Protein AF-A0A721NGC6-F1 (afdb_monomer_lite)

Secondary structure (DSSP, 8-state):
---------TTS-HHHHHHHTS-HHHHHHHHHS------HHHHHHHHHHHHHHTPPP-SS---------TTSSHHHHHHHHHHHS--EE-SS-EE-S-----

Radius of gyration: 19.78 Å; chains: 1; bounding box: 47×30×65 Å

pLDDT: mean 91.72, std 9.56, range [43.75, 98.06]

Structure (mmCIF, N/CA/C/O backbone):
data_AF-A0A721NGC6-F1
#
_entry.id   AF-A0A721NGC6-F1
#
loop_
_atom_site.group_PDB
_atom_site.id
_atom_site.type_symbol
_atom_site.label_atom_id
_atom_site.label_alt_id
_atom_site.label_comp_id
_atom_site.label_asym_id
_atom_site.label_entity_id
_atom_site.label_seq_id
_atom_site.pdbx_PDB_ins_code
_atom_site.Cartn_x
_atom_site.Cartn_y
_atom_site.Cartn_z
_atom_site.occupancy
_atom_site.B_iso_or_equiv
_atom_site.auth_seq_id
_atom_site.auth_comp_id
_atom_site.auth_asym_id
_atom_site.auth_atom_id
_atom_site.pdbx_PDB_model_num
ATOM 1 N N . MET A 1 1 ? 10.635 -8.339 -41.962 1.00 43.75 1 MET A N 1
ATOM 2 C CA . MET A 1 1 ? 10.200 -9.254 -40.889 1.00 43.75 1 MET A CA 1
ATOM 3 C C . MET A 1 1 ? 11.326 -9.192 -39.888 1.00 43.75 1 MET A C 1
ATOM 5 O O . MET A 1 1 ? 12.341 -9.831 -40.110 1.00 43.75 1 MET A O 1
ATOM 9 N N . ASP A 1 2 ? 11.230 -8.270 -38.935 1.00 48.75 2 ASP A N 1
ATOM 10 C CA . ASP A 1 2 ? 12.363 -7.961 -38.067 1.00 48.75 2 ASP A CA 1
ATOM 11 C C . ASP A 1 2 ? 12.528 -9.093 -37.053 1.00 48.75 2 ASP A C 1
ATOM 13 O O . ASP A 1 2 ? 11.677 -9.308 -36.187 1.00 48.75 2 ASP A O 1
ATOM 17 N N . GLU A 1 3 ? 13.603 -9.862 -37.220 1.00 50.38 3 GLU A N 1
ATOM 18 C CA . GLU A 1 3 ? 14.069 -10.841 -36.246 1.00 50.38 3 GLU A CA 1
ATOM 19 C C . GLU A 1 3 ? 14.481 -10.091 -34.980 1.00 50.38 3 GLU A C 1
ATOM 21 O O . GLU A 1 3 ? 15.588 -9.567 -34.862 1.00 50.38 3 GLU A O 1
ATOM 26 N N . TYR A 1 4 ? 13.569 -10.009 -34.013 1.00 59.47 4 TYR A N 1
ATOM 27 C CA . TYR A 1 4 ? 13.953 -9.622 -32.667 1.00 59.47 4 TYR A CA 1
ATOM 28 C C . TYR A 1 4 ? 14.915 -10.690 -32.130 1.00 59.47 4 TYR A C 1
ATOM 30 O O . TYR A 1 4 ? 14.556 -11.872 -32.131 1.00 59.47 4 TYR A O 1
ATOM 38 N N . PRO A 1 5 ? 16.123 -10.311 -31.672 1.00 67.31 5 PRO A N 1
ATOM 39 C CA . PRO A 1 5 ? 17.062 -11.268 -31.108 1.00 67.31 5 PRO A CA 1
ATOM 40 C C . PRO A 1 5 ? 16.390 -12.013 -29.956 1.00 67.31 5 PRO A C 1
ATOM 42 O O . PRO A 1 5 ? 15.587 -11.437 -29.218 1.00 67.31 5 PRO A O 1
ATOM 45 N N . ILE A 1 6 ? 16.711 -13.297 -29.803 1.00 70.25 6 ILE A N 1
ATOM 46 C CA . ILE A 1 6 ? 16.210 -14.110 -28.695 1.00 70.25 6 ILE A CA 1
ATOM 47 C C . ILE A 1 6 ? 16.681 -13.451 -27.394 1.00 70.25 6 ILE A C 1
ATOM 49 O O . ILE A 1 6 ? 17.855 -13.520 -27.038 1.00 70.25 6 ILE A O 1
ATOM 53 N N . ILE A 1 7 ? 15.767 -12.767 -26.706 1.00 81.31 7 ILE A N 1
ATOM 54 C CA . ILE A 1 7 ? 16.064 -12.104 -25.439 1.00 81.31 7 ILE A CA 1
ATOM 55 C C . ILE A 1 7 ? 16.108 -13.185 -24.358 1.00 81.31 7 ILE A C 1
ATOM 57 O O . ILE A 1 7 ? 15.080 -13.793 -24.043 1.00 81.31 7 ILE A O 1
ATOM 61 N N . ASP A 1 8 ? 17.287 -13.423 -23.783 1.00 89.69 8 ASP A N 1
ATOM 62 C CA . ASP A 1 8 ? 17.405 -14.219 -22.563 1.00 89.69 8 ASP A CA 1
ATOM 63 C C . ASP A 1 8 ? 16.813 -13.436 -21.381 1.00 89.69 8 ASP A C 1
ATOM 65 O O . ASP A 1 8 ? 17.273 -12.352 -21.020 1.00 89.69 8 ASP A O 1
ATOM 69 N N . LEU A 1 9 ? 15.761 -13.995 -20.785 1.00 93.88 9 LEU A N 1
ATOM 70 C CA . LEU A 1 9 ? 15.013 -13.409 -19.673 1.00 93.88 9 LEU A CA 1
ATOM 71 C C . LEU A 1 9 ? 15.175 -14.217 -18.377 1.00 93.88 9 LEU A C 1
ATOM 73 O O . LEU A 1 9 ? 14.458 -13.960 -17.411 1.00 93.88 9 LEU A O 1
ATOM 77 N N . SER A 1 10 ? 16.096 -15.184 -18.332 1.00 94.25 10 SER A N 1
ATOM 78 C CA . SER A 1 10 ? 16.323 -16.057 -17.168 1.00 94.25 10 SER A CA 1
ATOM 79 C C . SER A 1 10 ? 16.693 -15.294 -15.888 1.00 94.25 10 SER A C 1
ATOM 81 O O . SER A 1 10 ? 16.378 -15.740 -14.788 1.00 94.25 10 SER A O 1
ATOM 83 N N . HIS A 1 11 ? 17.285 -14.105 -16.030 1.00 93.25 11 HIS A N 1
ATOM 84 C CA . HIS A 1 11 ? 17.625 -13.193 -14.935 1.00 93.25 11 HIS A CA 1
ATOM 85 C C . HIS A 1 11 ? 16.412 -12.461 -14.326 1.00 93.25 11 HIS A C 1
ATOM 87 O O . HIS A 1 11 ? 16.546 -11.795 -13.299 1.00 93.25 11 HIS A O 1
ATOM 93 N N . LEU A 1 12 ? 15.231 -12.545 -14.949 1.00 93.31 12 LEU A N 1
ATOM 94 C CA . LEU A 1 12 ? 13.994 -11.963 -14.431 1.00 93.31 12 LEU A CA 1
ATOM 95 C C . LEU A 1 12 ? 13.183 -12.994 -13.648 1.00 93.31 12 LEU A C 1
ATOM 97 O O . LEU A 1 12 ? 13.193 -14.187 -13.946 1.00 93.31 12 LEU A O 1
ATOM 101 N N . LEU A 1 13 ? 12.369 -12.508 -12.709 1.00 92.81 13 LEU A N 1
ATOM 102 C CA . LEU A 1 13 ? 11.348 -13.330 -12.059 1.00 92.81 13 LEU A CA 1
ATOM 103 C C . LEU A 1 13 ? 10.385 -13.927 -13.103 1.00 92.81 13 LEU A C 1
ATOM 105 O O . LEU A 1 13 ? 10.007 -13.207 -14.032 1.00 92.81 13 LEU A O 1
ATOM 109 N N . PRO A 1 14 ? 9.890 -15.168 -12.926 1.00 92.00 14 PRO A N 1
ATOM 110 C CA . PRO A 1 14 ? 9.011 -15.824 -13.902 1.00 92.00 14 PRO A CA 1
ATOM 111 C C . PRO A 1 14 ? 7.799 -14.979 -14.320 1.00 92.00 14 PRO A C 1
ATOM 113 O O . PRO A 1 14 ? 7.489 -14.864 -15.504 1.00 92.00 14 PRO A O 1
ATOM 116 N N . ALA A 1 15 ? 7.164 -14.295 -13.361 1.00 88.94 15 ALA A N 1
ATOM 117 C CA . ALA A 1 15 ? 6.050 -13.390 -13.641 1.00 88.94 15 ALA A CA 1
ATOM 118 C C . ALA A 1 15 ? 6.452 -12.215 -14.554 1.00 88.94 15 ALA A C 1
ATOM 120 O O . ALA A 1 15 ? 5.675 -11.805 -15.409 1.00 88.94 15 ALA A O 1
ATOM 121 N N . ALA A 1 16 ? 7.670 -11.685 -14.412 1.00 90.75 16 ALA A N 1
ATOM 122 C CA . ALA A 1 16 ? 8.178 -10.601 -15.250 1.00 90.75 16 ALA A CA 1
ATOM 123 C C . ALA A 1 16 ? 8.594 -11.084 -16.649 1.00 90.75 16 ALA A C 1
ATOM 125 O O . ALA A 1 16 ? 8.438 -10.332 -17.611 1.00 90.75 16 ALA A O 1
ATOM 126 N N . GLN A 1 17 ? 9.056 -12.332 -16.787 1.00 93.12 17 GLN A 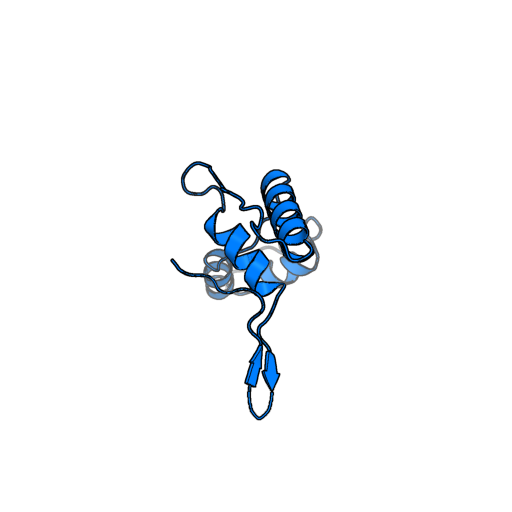N 1
ATOM 127 C CA . GLN A 1 17 ? 9.406 -12.921 -18.086 1.00 93.12 17 GLN A CA 1
ATOM 128 C C . GLN A 1 17 ? 8.202 -12.959 -19.032 1.00 93.12 17 GLN A C 1
ATOM 130 O O . GLN A 1 17 ? 8.316 -12.549 -20.187 1.00 93.12 17 GLN A O 1
ATOM 135 N N . GLY A 1 18 ? 7.040 -13.401 -18.536 1.00 90.62 18 GLY A N 1
ATOM 136 C CA . GLY A 1 18 ? 5.800 -13.418 -19.318 1.00 90.62 18 GLY A CA 1
ATOM 137 C C . GLY A 1 18 ? 5.412 -12.023 -19.809 1.00 90.62 18 GLY A C 1
ATOM 138 O O . GLY A 1 18 ? 5.088 -11.845 -20.978 1.00 90.62 18 GLY A O 1
ATOM 139 N N . LEU A 1 19 ? 5.541 -11.011 -18.945 1.00 90.62 19 LEU A N 1
ATOM 140 C CA . LEU A 1 19 ? 5.242 -9.620 -19.300 1.00 90.62 19 LEU A CA 1
ATOM 141 C C . LEU A 1 19 ? 6.238 -9.043 -20.313 1.00 90.62 19 LEU A C 1
ATOM 143 O O . LEU A 1 19 ? 5.843 -8.281 -21.190 1.00 90.62 19 LEU A O 1
ATOM 147 N N . ALA A 1 20 ? 7.522 -9.389 -20.211 1.00 91.00 20 ALA A N 1
ATOM 148 C CA . ALA A 1 20 ? 8.564 -8.887 -21.107 1.00 91.00 20 ALA A CA 1
ATOM 149 C C . ALA A 1 20 ? 8.420 -9.409 -22.550 1.00 91.00 20 ALA A C 1
ATOM 151 O O . ALA A 1 20 ? 8.876 -8.742 -23.482 1.00 91.00 20 ALA A O 1
ATOM 152 N N . ARG A 1 21 ? 7.760 -10.561 -22.730 1.00 90.75 21 ARG A N 1
ATOM 153 C CA . ARG A 1 21 ? 7.459 -11.173 -24.037 1.00 90.75 21 ARG A CA 1
ATOM 154 C C . ARG A 1 21 ? 6.227 -10.588 -24.735 1.00 90.75 21 ARG A C 1
ATOM 156 O O . ARG A 1 21 ? 5.993 -10.915 -25.892 1.00 90.75 21 ARG A O 1
ATOM 163 N N . LEU A 1 22 ? 5.440 -9.757 -24.052 1.00 91.25 22 LEU A N 1
ATOM 164 C CA . LEU A 1 22 ? 4.259 -9.129 -24.646 1.00 91.25 22 LEU A CA 1
ATOM 165 C C . LEU A 1 22 ? 4.640 -8.119 -25.744 1.00 91.25 22 LEU A C 1
ATOM 167 O O . LEU A 1 22 ? 5.756 -7.583 -25.717 1.00 91.25 22 LEU A O 1
ATOM 171 N N . PRO A 1 23 ? 3.713 -7.797 -26.666 1.00 93.06 23 PRO A N 1
ATOM 172 C CA . PRO A 1 23 ? 3.888 -6.708 -27.621 1.00 93.06 23 PRO A CA 1
ATOM 173 C C . PRO A 1 23 ? 4.244 -5.383 -26.935 1.00 93.06 23 PRO A C 1
ATOM 175 O O . PRO A 1 23 ? 3.880 -5.137 -25.781 1.00 93.06 23 PRO A O 1
ATOM 178 N N . ALA A 1 24 ? 4.948 -4.507 -27.656 1.00 92.50 24 ALA A N 1
ATOM 179 C CA . ALA A 1 24 ? 5.446 -3.243 -27.114 1.00 92.50 24 ALA A CA 1
ATOM 180 C C . ALA A 1 24 ? 4.336 -2.393 -26.469 1.00 92.50 24 ALA A C 1
ATOM 182 O O . ALA A 1 24 ? 4.515 -1.902 -25.353 1.00 92.50 24 ALA A O 1
ATOM 183 N N . ASP A 1 25 ? 3.173 -2.290 -27.112 1.00 95.06 25 ASP A N 1
ATOM 184 C CA . ASP A 1 25 ? 2.049 -1.490 -26.615 1.00 95.06 25 ASP A CA 1
ATOM 185 C C . ASP A 1 25 ? 1.501 -2.018 -25.284 1.00 95.06 25 ASP A C 1
ATOM 187 O O . ASP A 1 25 ? 1.320 -1.255 -24.332 1.00 95.06 25 ASP A O 1
ATOM 191 N N . GLU A 1 26 ? 1.330 -3.336 -25.162 1.00 94.19 26 GLU A N 1
ATOM 192 C CA . GLU A 1 26 ? 0.901 -3.972 -23.913 1.00 94.19 26 GLU A CA 1
ATOM 193 C C . GLU A 1 26 ? 1.923 -3.788 -22.787 1.00 94.19 26 GLU A C 1
ATOM 195 O O . GLU A 1 26 ? 1.557 -3.588 -21.622 1.00 94.19 26 GLU A O 1
ATOM 200 N N . ARG A 1 27 ? 3.219 -3.838 -23.119 1.00 93.44 27 ARG A N 1
ATOM 201 C CA . ARG A 1 27 ? 4.300 -3.571 -22.162 1.00 93.44 27 ARG A CA 1
ATOM 202 C C . ARG A 1 27 ? 4.262 -2.127 -21.674 1.00 93.44 27 ARG A C 1
ATOM 204 O O . ARG A 1 27 ? 4.378 -1.902 -20.470 1.00 93.44 27 ARG A O 1
ATOM 211 N N . ILE A 1 28 ? 4.079 -1.164 -22.580 1.00 93.69 28 ILE A N 1
ATOM 212 C CA . ILE A 1 28 ? 3.991 0.269 -22.259 1.00 93.69 28 ILE A CA 1
ATOM 213 C C . ILE A 1 28 ? 2.781 0.544 -21.367 1.00 93.69 28 ILE A C 1
ATOM 215 O O . ILE A 1 28 ? 2.921 1.217 -20.343 1.00 93.69 28 ILE A O 1
ATOM 219 N N . GLN A 1 29 ? 1.610 -0.001 -21.704 1.00 94.56 29 GLN A N 1
ATOM 220 C CA . GLN 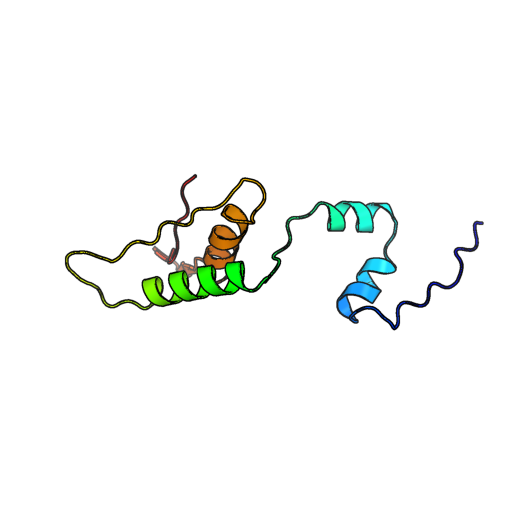A 1 29 ? 0.407 0.140 -20.878 1.00 94.56 29 GLN A CA 1
ATOM 221 C C . GLN A 1 29 ? 0.638 -0.399 -19.463 1.00 94.56 29 GLN A C 1
ATOM 223 O O . GLN A 1 29 ? 0.359 0.285 -18.479 1.00 94.56 29 GLN A O 1
ATOM 228 N N . ARG A 1 30 ? 1.237 -1.587 -19.341 1.00 90.56 30 ARG A N 1
ATOM 229 C CA . ARG A 1 30 ? 1.559 -2.180 -18.036 1.00 90.56 30 ARG A CA 1
ATOM 230 C C . ARG A 1 30 ? 2.623 -1.414 -17.260 1.00 90.56 30 ARG A C 1
ATOM 232 O O . ARG A 1 30 ? 2.613 -1.483 -16.031 1.00 90.56 30 ARG A O 1
ATOM 239 N N . LEU A 1 31 ? 3.573 -0.759 -17.926 1.00 89.88 31 LEU A N 1
ATOM 240 C CA . LEU A 1 31 ? 4.584 0.081 -17.274 1.00 89.88 31 LEU A CA 1
ATOM 241 C C . LEU A 1 31 ? 3.943 1.324 -16.644 1.00 89.88 31 LEU A C 1
ATOM 243 O O . LEU A 1 31 ? 4.353 1.738 -15.566 1.00 89.88 31 LEU A O 1
ATOM 247 N N . ARG A 1 32 ? 2.942 1.897 -17.320 1.00 91.50 32 ARG A N 1
ATOM 248 C CA . ARG A 1 32 ? 2.221 3.101 -16.882 1.00 91.50 32 ARG A CA 1
ATOM 249 C C . ARG A 1 32 ? 1.174 2.837 -15.798 1.00 91.50 32 ARG A C 1
ATOM 251 O O . ARG A 1 32 ? 0.724 3.786 -15.172 1.00 91.50 32 ARG A O 1
ATOM 258 N N . ALA A 1 33 ? 0.773 1.584 -15.598 1.00 91.31 33 ALA A N 1
ATOM 259 C CA . ALA A 1 33 ? -0.164 1.212 -14.546 1.00 91.31 33 ALA A CA 1
ATOM 260 C C . ALA A 1 33 ? 0.458 1.373 -13.150 1.00 91.31 33 ALA A C 1
ATOM 262 O O . ALA A 1 33 ? 1.640 1.081 -12.954 1.00 91.31 33 ALA A O 1
ATOM 263 N N . ASP A 1 34 ? -0.360 1.760 -12.169 1.00 89.56 34 ASP A N 1
ATOM 264 C CA . ASP A 1 34 ? 0.073 1.879 -10.778 1.00 89.56 34 ASP A CA 1
ATOM 265 C C . ASP A 1 34 ? 0.565 0.538 -10.229 1.00 89.56 34 ASP A C 1
ATOM 267 O O . ASP A 1 34 ? -0.107 -0.495 -10.327 1.00 89.56 34 ASP A O 1
ATOM 271 N N . ARG A 1 35 ? 1.740 0.558 -9.594 1.00 88.81 35 ARG A N 1
ATOM 272 C CA . ARG A 1 35 ? 2.349 -0.629 -8.987 1.00 88.81 35 ARG A CA 1
ATOM 273 C C . ARG A 1 35 ? 2.713 -0.376 -7.543 1.00 88.81 35 ARG A C 1
ATOM 275 O O . ARG A 1 35 ? 3.345 0.618 -7.199 1.00 88.81 35 ARG A O 1
ATOM 282 N N . TRP A 1 36 ? 2.355 -1.336 -6.701 1.00 92.62 36 TRP A N 1
ATOM 283 C CA . TRP A 1 36 ? 2.856 -1.380 -5.341 1.00 92.62 36 TRP A CA 1
ATOM 284 C C . TRP A 1 36 ? 4.348 -1.726 -5.340 1.00 92.62 36 TRP A C 1
ATOM 286 O O . TRP A 1 36 ? 4.753 -2.732 -5.923 1.00 92.62 36 TRP A O 1
ATOM 296 N N . ILE A 1 37 ? 5.148 -0.917 -4.645 1.00 92.00 37 ILE A N 1
ATOM 297 C CA . ILE A 1 37 ? 6.571 -1.171 -4.407 1.00 92.00 37 ILE A CA 1
ATOM 298 C C . ILE A 1 37 ? 6.777 -1.241 -2.894 1.00 92.00 37 ILE A C 1
ATOM 300 O O . ILE A 1 37 ? 6.705 -0.231 -2.197 1.00 92.00 37 ILE A O 1
ATOM 304 N N . GLY A 1 38 ? 7.036 -2.444 -2.384 1.00 93.50 38 GLY A N 1
ATOM 305 C CA . GLY A 1 38 ? 7.212 -2.712 -0.955 1.00 93.50 38 GLY A CA 1
ATOM 306 C C . GLY A 1 38 ? 8.624 -2.426 -0.447 1.00 93.50 38 GLY A C 1
ATOM 307 O O . GLY A 1 38 ? 9.269 -3.323 0.084 1.00 93.50 38 GLY A O 1
ATOM 308 N N . TYR A 1 39 ? 9.128 -1.202 -0.616 1.00 94.88 39 TYR A N 1
ATOM 309 C CA . TYR A 1 39 ? 10.409 -0.813 -0.013 1.00 94.88 39 TYR A CA 1
ATOM 310 C C . TYR A 1 39 ? 10.288 -0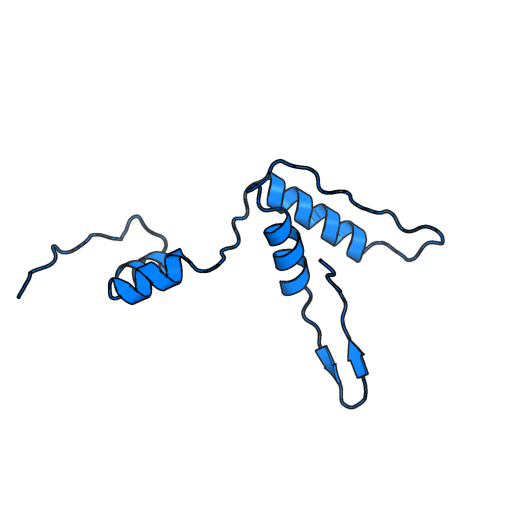.728 1.523 1.00 94.88 39 TYR A C 1
ATOM 312 O O . TYR A 1 39 ? 9.181 -0.524 2.032 1.00 94.88 39 TYR A O 1
ATOM 320 N N . PRO A 1 40 ? 11.394 -0.838 2.290 1.00 96.38 40 PRO A N 1
ATOM 321 C CA . PRO A 1 40 ? 11.332 -1.043 3.742 1.00 96.38 40 PRO A CA 1
ATOM 322 C C . PRO A 1 40 ? 10.448 -0.043 4.500 1.00 96.38 40 PRO A C 1
ATOM 324 O O . PRO A 1 40 ? 9.650 -0.435 5.345 1.00 96.38 40 PRO A O 1
ATOM 327 N N . ARG A 1 41 ? 10.520 1.248 4.152 1.00 95.88 41 ARG A N 1
ATOM 328 C CA . ARG A 1 41 ? 9.711 2.300 4.789 1.00 95.88 41 ARG A CA 1
ATOM 329 C C . ARG A 1 41 ? 8.222 2.230 4.437 1.00 95.88 41 ARG A C 1
ATOM 331 O O . ARG A 1 41 ? 7.395 2.551 5.282 1.00 95.88 41 ARG A O 1
ATOM 338 N N . ALA A 1 42 ? 7.867 1.808 3.224 1.00 96.31 42 ALA A N 1
ATOM 339 C CA . ALA A 1 42 ? 6.466 1.611 2.851 1.00 96.31 42 ALA A CA 1
ATOM 340 C C . ALA A 1 42 ? 5.854 0.412 3.582 1.00 96.31 42 ALA A C 1
ATOM 342 O O . ALA A 1 42 ? 4.722 0.495 4.051 1.00 96.31 42 ALA A O 1
ATOM 343 N N . VAL A 1 43 ? 6.622 -0.670 3.735 1.00 97.56 43 VAL A N 1
ATOM 344 C CA . VAL A 1 43 ? 6.216 -1.835 4.535 1.00 97.56 43 VAL A CA 1
ATOM 345 C C . VAL A 1 43 ? 6.069 -1.455 6.010 1.00 97.56 43 VAL A C 1
ATOM 347 O O . VAL A 1 43 ? 5.075 -1.810 6.633 1.00 97.56 43 VAL A O 1
ATOM 350 N N . GLU A 1 44 ? 6.998 -0.669 6.561 1.00 97.69 44 GLU A N 1
ATOM 351 C CA . GLU A 1 44 ? 6.896 -0.150 7.932 1.00 97.69 44 GLU A CA 1
ATOM 352 C C . GLU A 1 44 ? 5.613 0.676 8.139 1.00 97.69 44 GLU A C 1
ATOM 354 O O . GLU A 1 44 ? 4.906 0.488 9.129 1.00 97.69 44 GLU A O 1
ATOM 359 N N . ALA A 1 45 ? 5.290 1.571 7.201 1.00 97.44 45 ALA A N 1
ATOM 360 C CA . ALA A 1 45 ? 4.073 2.377 7.252 1.00 97.44 45 ALA A CA 1
ATOM 361 C C . ALA A 1 45 ? 2.799 1.519 7.182 1.00 97.44 45 ALA A C 1
ATOM 363 O O . ALA A 1 45 ? 1.880 1.752 7.965 1.00 97.44 45 ALA A O 1
ATOM 364 N N . LEU A 1 46 ? 2.761 0.510 6.302 1.00 97.62 46 LEU A N 1
ATOM 365 C CA . LEU A 1 46 ? 1.656 -0.451 6.249 1.00 97.62 46 LEU A CA 1
ATOM 366 C C . LEU A 1 46 ? 1.500 -1.202 7.570 1.00 97.62 46 LEU A C 1
ATOM 368 O O . LEU A 1 46 ? 0.409 -1.213 8.121 1.00 97.62 46 LEU A O 1
ATOM 372 N N . ASN A 1 47 ? 2.581 -1.743 8.134 1.00 98.06 47 ASN A N 1
ATOM 373 C CA . ASN A 1 47 ? 2.520 -2.473 9.404 1.00 98.06 47 ASN A CA 1
ATOM 374 C C . ASN A 1 47 ? 1.973 -1.608 10.552 1.00 98.06 47 ASN A C 1
ATOM 376 O O . ASN A 1 47 ? 1.272 -2.108 11.429 1.00 98.06 47 ASN A O 1
ATOM 380 N N . ARG A 1 48 ? 2.262 -0.300 10.553 1.00 98.00 48 ARG A N 1
ATOM 381 C CA . ARG A 1 48 ? 1.676 0.640 11.523 1.00 98.00 48 ARG A CA 1
ATOM 382 C C . ARG A 1 48 ? 0.177 0.847 11.295 1.00 98.00 48 ARG A C 1
ATOM 384 O O . ARG A 1 48 ? -0.550 0.970 12.275 1.00 98.00 48 ARG A O 1
ATOM 391 N N . LEU A 1 49 ? -0.284 0.882 10.043 1.00 97.88 49 LEU A N 1
ATOM 392 C CA . LEU A 1 49 ? -1.716 0.927 9.724 1.00 97.88 49 LEU A CA 1
ATOM 393 C C . LEU A 1 49 ? -2.427 -0.361 10.168 1.00 97.88 49 LEU A C 1
ATOM 395 O O . LEU A 1 49 ? -3.462 -0.268 10.818 1.00 97.88 49 LEU A O 1
ATOM 399 N N . GLU A 1 50 ? -1.837 -1.535 9.925 1.00 98.00 50 GLU A N 1
ATOM 400 C CA . GLU A 1 50 ? -2.361 -2.825 10.411 1.00 98.00 50 GLU A CA 1
ATOM 401 C C . GLU A 1 50 ? -2.484 -2.852 11.941 1.00 98.00 50 GLU A C 1
ATOM 403 O O . GLU A 1 50 ? -3.498 -3.271 12.497 1.00 98.00 50 GLU A O 1
ATOM 408 N N . ALA A 1 51 ? -1.470 -2.340 12.646 1.00 97.44 51 ALA A N 1
ATOM 409 C CA . ALA A 1 51 ? -1.502 -2.249 14.102 1.00 97.44 51 ALA A CA 1
ATOM 410 C C . ALA A 1 51 ? -2.614 -1.317 14.615 1.00 97.44 51 ALA A C 1
ATOM 412 O O . ALA A 1 51 ? -3.193 -1.587 15.666 1.00 97.44 51 ALA A O 1
ATOM 413 N N . LEU A 1 52 ? -2.920 -0.231 13.891 1.00 96.69 52 LEU A N 1
ATOM 414 C CA . LEU A 1 52 ? -4.055 0.642 14.206 1.00 96.69 52 LEU A CA 1
ATOM 415 C C . LEU A 1 52 ? -5.398 -0.030 13.914 1.00 96.69 52 LEU A C 1
ATOM 417 O O . LEU A 1 52 ? -6.336 0.151 14.683 1.00 96.69 52 LEU A O 1
ATOM 421 N N . TYR A 1 53 ? -5.484 -0.809 12.839 1.00 96.44 53 TYR A N 1
ATOM 422 C CA . TYR A 1 53 ? -6.691 -1.542 12.463 1.00 96.44 53 TYR A CA 1
ATOM 423 C C . TYR A 1 53 ? -7.059 -2.618 13.488 1.00 96.44 53 TYR A C 1
ATOM 425 O O . TYR A 1 53 ? -8.214 -2.730 13.886 1.00 96.44 53 TYR A O 1
ATOM 433 N N . ALA A 1 54 ? -6.064 -3.356 13.983 1.00 96.12 54 ALA A N 1
ATOM 434 C CA . ALA A 1 54 ? -6.245 -4.350 15.038 1.00 96.12 54 ALA A CA 1
ATOM 435 C C . ALA A 1 54 ? -6.364 -3.738 16.450 1.00 96.12 54 ALA A C 1
ATOM 437 O O . ALA A 1 54 ? -6.490 -4.470 17.437 1.00 96.12 54 ALA A O 1
ATOM 438 N N . TRP A 1 55 ? -6.273 -2.411 16.583 1.00 96.06 55 TRP A N 1
ATOM 439 C CA . TRP A 1 55 ? -6.264 -1.756 17.885 1.00 96.06 55 TRP A CA 1
ATOM 440 C C . TRP A 1 55 ? -7.644 -1.853 18.551 1.00 96.06 55 TRP A C 1
ATOM 442 O O . TRP A 1 55 ? -8.653 -1.538 17.922 1.00 96.06 55 TRP A O 1
ATOM 452 N N . PRO A 1 56 ? -7.729 -2.230 19.840 1.00 95.69 56 PRO A N 1
ATOM 453 C CA . PRO A 1 56 ? -9.012 -2.305 20.526 1.00 95.69 56 PRO A CA 1
ATOM 454 C C . PRO A 1 56 ? -9.656 -0.922 20.639 1.00 95.69 56 PRO A C 1
ATOM 456 O O . PRO A 1 56 ? -8.970 0.072 20.890 1.00 95.69 56 PRO A O 1
ATOM 459 N N . ASN A 1 57 ? -10.985 -0.869 20.537 1.00 93.62 57 ASN A N 1
ATOM 460 C CA . ASN A 1 57 ? -11.744 0.372 20.667 1.00 93.62 57 ASN A CA 1
ATOM 461 C C . ASN A 1 57 ? -11.442 1.081 21.994 1.00 93.62 57 ASN A C 1
ATOM 463 O O . ASN A 1 57 ? -11.507 0.489 23.074 1.00 93.62 57 ASN A O 1
ATOM 467 N N . LYS A 1 58 ? -11.128 2.376 21.911 1.00 94.06 58 LYS A N 1
ATOM 468 C CA . LYS A 1 58 ? -10.891 3.258 23.062 1.00 94.06 58 LYS A CA 1
ATOM 469 C C . LYS A 1 58 ? -11.581 4.597 22.840 1.00 94.06 58 LYS A C 1
ATOM 471 O O . LYS A 1 58 ? -11.798 5.004 21.705 1.00 94.06 58 LYS A O 1
ATOM 476 N N . GLN A 1 59 ? -11.838 5.321 23.932 1.00 95.38 59 GLN A N 1
ATOM 477 C CA . GLN A 1 59 ? -12.448 6.658 23.889 1.00 95.38 59 GLN A CA 1
ATOM 478 C C . GLN A 1 59 ? -11.693 7.628 22.963 1.00 95.38 59 GLN A C 1
ATOM 480 O O . GLN A 1 59 ? -12.304 8.481 22.327 1.00 95.38 59 GLN A O 1
ATOM 485 N N . ARG A 1 60 ? -10.364 7.488 22.870 1.00 95.06 60 ARG A N 1
ATOM 486 C CA . ARG A 1 60 ? -9.525 8.226 21.925 1.00 95.06 60 ARG A CA 1
ATOM 487 C C . ARG A 1 60 ? -8.646 7.250 21.158 1.00 95.06 60 ARG A C 1
ATOM 489 O O . ARG A 1 60 ? -7.667 6.738 21.703 1.00 95.06 60 ARG A O 1
ATOM 496 N N . MET A 1 61 ? -9.004 7.004 19.904 1.00 95.88 61 MET A N 1
ATOM 497 C CA . MET A 1 61 ? -8.208 6.153 19.028 1.00 95.88 61 MET A CA 1
ATOM 498 C C . MET A 1 61 ? -6.868 6.826 18.686 1.00 95.88 61 MET A C 1
ATOM 500 O O . MET A 1 61 ? -6.823 8.047 18.487 1.00 95.88 61 MET A O 1
ATOM 504 N N . PRO A 1 62 ? -5.762 6.063 18.646 1.00 95.25 62 PRO A N 1
ATOM 505 C CA . PRO A 1 62 ? -4.507 6.553 18.095 1.00 95.25 62 PRO A CA 1
ATOM 506 C C . PRO A 1 62 ? -4.655 6.844 16.594 1.00 95.25 62 PRO A C 1
ATOM 508 O O . PRO A 1 62 ? -5.393 6.163 15.891 1.00 95.25 62 PRO A O 1
ATOM 511 N N . ASN A 1 63 ? -3.933 7.854 16.106 1.00 95.62 63 ASN A N 1
ATOM 512 C CA . ASN A 1 63 ? -3.919 8.253 14.697 1.00 95.62 63 ASN A CA 1
ATOM 513 C C . ASN A 1 63 ? -2.484 8.200 14.157 1.0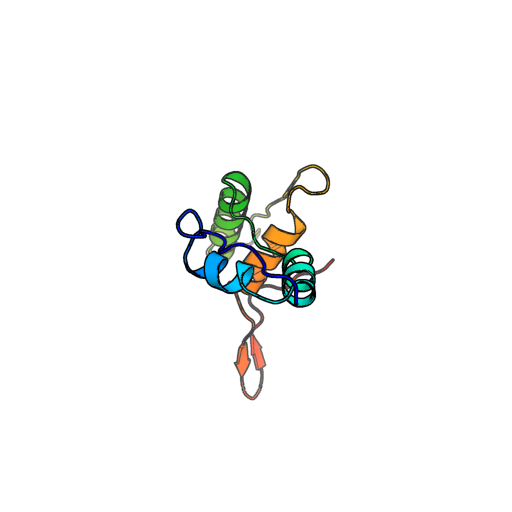0 95.62 63 ASN A C 1
ATOM 515 O O . ASN A 1 63 ? -1.531 8.399 14.914 1.00 95.62 63 ASN A O 1
ATOM 519 N N . LEU A 1 64 ? -2.325 7.980 12.850 1.00 96.44 64 LEU A N 1
ATOM 520 C CA . LEU A 1 64 ? -1.028 7.969 12.169 1.00 96.44 64 LEU A CA 1
ATOM 521 C C . LEU A 1 64 ? -0.949 9.105 11.147 1.00 96.44 64 LEU A C 1
ATOM 523 O O . LEU A 1 64 ? -1.810 9.228 10.282 1.00 96.44 64 LEU A O 1
ATOM 527 N N . LEU A 1 65 ? 0.125 9.894 11.214 1.00 97.06 65 LEU A N 1
ATOM 528 C CA . LEU A 1 65 ? 0.469 10.883 10.196 1.00 97.06 65 LEU A CA 1
ATOM 529 C C . LEU A 1 65 ? 1.613 10.347 9.328 1.00 97.06 65 LEU A C 1
ATOM 531 O O . LEU A 1 65 ? 2.714 10.105 9.823 1.00 97.06 65 LEU A O 1
ATOM 535 N N . LEU A 1 66 ? 1.363 10.185 8.027 1.00 95.19 66 LEU A N 1
ATOM 536 C CA . LEU A 1 66 ? 2.376 9.781 7.050 1.00 95.19 66 LEU A CA 1
ATOM 537 C C . LEU A 1 66 ? 2.972 11.014 6.361 1.00 95.19 66 LEU A C 1
ATOM 539 O O . LEU A 1 66 ? 2.337 11.625 5.502 1.00 95.19 66 LEU A O 1
ATOM 543 N N . VAL A 1 67 ? 4.213 11.359 6.712 1.00 95.69 67 VAL A N 1
ATOM 544 C CA . VAL A 1 67 ? 4.941 12.503 6.140 1.00 95.69 67 VAL A CA 1
ATOM 545 C C . VAL A 1 67 ? 6.075 12.020 5.247 1.00 95.69 67 VAL A C 1
ATOM 547 O O . VAL A 1 67 ? 6.821 11.107 5.589 1.00 95.69 67 VAL A O 1
ATOM 550 N N . GLY A 1 68 ? 6.224 12.665 4.096 1.00 92.94 68 GLY A N 1
ATOM 551 C CA . GLY A 1 68 ? 7.340 12.449 3.186 1.00 92.94 68 GLY A CA 1
ATOM 552 C C . GLY A 1 68 ? 7.201 13.318 1.937 1.00 92.94 68 GLY A C 1
ATOM 553 O O . GLY A 1 68 ? 6.093 13.797 1.660 1.00 92.94 68 GLY A O 1
ATOM 554 N N . PRO A 1 69 ? 8.274 13.515 1.156 1.00 94.75 69 PRO A N 1
ATOM 555 C CA . PRO A 1 69 ? 8.221 14.323 -0.060 1.00 94.75 69 PRO A CA 1
ATOM 556 C C . PRO A 1 69 ? 7.228 13.772 -1.098 1.00 94.75 69 PRO A C 1
ATOM 558 O O . PRO A 1 69 ? 6.733 12.640 -0.997 1.00 94.75 69 PRO A O 1
ATOM 561 N N . THR A 1 70 ? 6.906 14.565 -2.119 1.00 91.44 70 THR A N 1
ATOM 562 C CA . THR A 1 70 ? 6.141 14.089 -3.284 1.00 91.44 70 THR A CA 1
ATOM 563 C C . THR A 1 70 ? 6.838 12.878 -3.915 1.00 91.44 70 THR A C 1
ATOM 565 O O . THR A 1 70 ? 8.044 12.698 -3.760 1.00 91.44 70 THR A O 1
ATOM 568 N N . ASN A 1 71 ? 6.067 12.002 -4.564 1.00 87.44 71 ASN A N 1
ATOM 569 C CA . ASN A 1 71 ? 6.575 10.789 -5.213 1.00 87.44 71 ASN A CA 1
ATOM 570 C C . ASN A 1 71 ? 7.227 9.744 -4.271 1.00 87.44 71 ASN A C 1
ATOM 572 O O . ASN A 1 71 ? 7.949 8.864 -4.718 1.00 87.44 71 ASN A O 1
ATOM 576 N N . ASN A 1 72 ? 6.950 9.799 -2.961 1.00 92.56 72 ASN A N 1
ATOM 577 C CA . ASN A 1 72 ? 7.378 8.784 -1.979 1.00 92.56 72 ASN A CA 1
ATOM 578 C C . ASN A 1 72 ? 6.264 7.780 -1.633 1.00 92.56 72 ASN A C 1
ATOM 580 O O . ASN A 1 72 ? 6.143 7.350 -0.493 1.00 92.56 72 ASN A O 1
ATOM 584 N N . GLY A 1 73 ? 5.368 7.479 -2.573 1.00 92.94 73 GLY A N 1
ATOM 585 C CA . GLY A 1 73 ? 4.393 6.397 -2.401 1.00 92.94 73 GLY A CA 1
ATOM 586 C C . GLY A 1 73 ? 3.334 6.575 -1.303 1.00 92.94 73 GLY A C 1
ATOM 587 O O . GLY A 1 73 ? 2.636 5.613 -1.016 1.00 92.94 73 GLY A O 1
ATOM 588 N N . LYS A 1 74 ? 3.155 7.766 -0.708 1.00 95.75 74 LYS A N 1
ATOM 589 C CA . LYS A 1 74 ? 2.161 8.002 0.367 1.00 95.75 74 LYS A CA 1
ATOM 590 C C . LYS A 1 74 ? 0.752 7.539 -0.023 1.00 95.75 74 LYS A C 1
ATOM 592 O O . LYS A 1 74 ? 0.153 6.738 0.686 1.00 95.75 74 LYS A O 1
ATOM 597 N N . SER A 1 75 ? 0.264 7.979 -1.183 1.00 95.00 75 SER A N 1
ATOM 598 C CA . SER A 1 75 ? -1.043 7.557 -1.700 1.00 95.00 75 SER A CA 1
ATOM 599 C C . SER A 1 75 ? -1.082 6.057 -1.998 1.00 95.00 75 SER A C 1
ATOM 601 O O . SER A 1 75 ? -2.071 5.402 -1.697 1.00 95.00 75 SER A O 1
ATOM 603 N N . MET A 1 76 ? 0.016 5.486 -2.506 1.00 95.75 76 MET A N 1
ATOM 604 C CA . MET A 1 76 ? 0.120 4.048 -2.774 1.00 95.75 76 MET A CA 1
ATOM 605 C C . MET A 1 76 ? 0.106 3.192 -1.503 1.00 95.75 76 MET A C 1
ATOM 607 O O . MET A 1 76 ? -0.412 2.082 -1.543 1.00 95.75 76 MET A O 1
ATOM 611 N N . ILE A 1 77 ? 0.641 3.685 -0.380 1.00 96.88 77 ILE A N 1
ATOM 612 C CA . ILE A 1 77 ? 0.563 3.016 0.929 1.00 96.88 77 ILE A CA 1
ATOM 613 C C . ILE A 1 77 ? -0.894 2.950 1.395 1.00 96.88 77 ILE A C 1
ATOM 615 O O . ILE A 1 77 ? -1.372 1.867 1.725 1.00 96.88 77 ILE A O 1
ATOM 619 N N . VAL A 1 78 ? -1.614 4.076 1.357 1.00 96.25 78 VAL A N 1
ATOM 620 C CA . VAL A 1 78 ?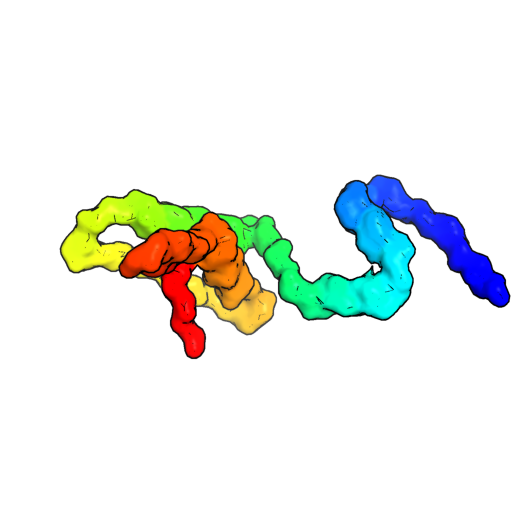 -3.040 4.133 1.731 1.00 96.25 78 VAL A CA 1
ATOM 621 C C . VAL A 1 78 ? -3.877 3.228 0.826 1.00 96.25 78 VAL A C 1
ATOM 623 O O . VAL A 1 78 ? -4.675 2.425 1.304 1.00 96.25 78 VAL A O 1
ATOM 626 N N . GLU A 1 79 ? -3.645 3.294 -0.482 1.00 96.06 79 GLU A N 1
ATOM 627 C CA . GLU A 1 79 ? -4.358 2.483 -1.464 1.00 96.06 79 GLU A CA 1
ATOM 628 C C . GLU A 1 79 ? -4.066 0.985 -1.304 1.00 96.06 79 GLU A C 1
ATOM 630 O O . GLU A 1 79 ? -4.972 0.154 -1.389 1.00 96.06 79 GLU A O 1
ATOM 635 N N . LYS A 1 80 ? -2.813 0.611 -1.023 1.00 96.81 80 LYS A N 1
ATOM 636 C CA . LYS A 1 80 ? -2.441 -0.780 -0.743 1.00 96.81 80 LYS A CA 1
ATOM 637 C C . LYS A 1 80 ? -3.109 -1.296 0.531 1.00 96.81 80 LYS A C 1
ATOM 639 O O . LYS A 1 80 ? -3.575 -2.438 0.532 1.00 96.81 80 LYS A O 1
ATOM 644 N N . PHE A 1 81 ? -3.179 -0.474 1.576 1.00 97.56 81 PHE A N 1
ATOM 645 C CA . PHE A 1 81 ? -3.869 -0.815 2.818 1.00 97.56 81 PHE A CA 1
ATOM 646 C C . PHE A 1 81 ? -5.367 -1.048 2.569 1.00 97.56 81 PHE A C 1
ATOM 648 O O . PHE A 1 81 ? -5.885 -2.107 2.922 1.00 97.56 81 PHE A O 1
ATOM 655 N N . ARG A 1 82 ? -6.031 -0.142 1.833 1.00 97.12 82 ARG A N 1
ATOM 656 C CA . ARG A 1 82 ? -7.433 -0.295 1.407 1.00 97.12 82 ARG A CA 1
ATOM 657 C C . ARG A 1 82 ? -7.663 -1.575 0.601 1.00 97.12 82 ARG A C 1
ATOM 659 O O . ARG A 1 82 ? -8.573 -2.330 0.902 1.00 97.12 82 ARG A O 1
ATOM 666 N N . ARG A 1 83 ? -6.831 -1.859 -0.411 1.00 95.56 83 ARG A N 1
ATOM 667 C CA . ARG A 1 83 ? -6.968 -3.069 -1.254 1.00 95.56 83 ARG A CA 1
ATOM 668 C C . ARG A 1 83 ? -6.786 -4.378 -0.483 1.00 95.56 83 ARG A C 1
ATOM 670 O O . ARG A 1 83 ? -7.275 -5.405 -0.935 1.00 95.56 83 ARG A O 1
ATOM 677 N N . THR A 1 84 ? -6.052 -4.352 0.629 1.00 96.56 84 THR A N 1
ATOM 678 C CA . THR A 1 84 ? -5.854 -5.528 1.499 1.00 96.56 84 THR A CA 1
ATOM 679 C C . THR A 1 84 ? -7.062 -5.762 2.419 1.00 96.56 84 THR A C 1
ATOM 681 O O . THR A 1 84 ? -7.261 -6.880 2.879 1.00 96.56 84 THR A O 1
ATOM 684 N N . HIS A 1 85 ? -7.914 -4.747 2.595 1.00 97.00 85 HIS A N 1
ATOM 685 C CA . HIS A 1 85 ? -9.153 -4.793 3.371 1.00 97.00 85 HIS A CA 1
ATOM 686 C C . HIS A 1 85 ? -10.358 -4.515 2.459 1.00 97.00 85 HIS A C 1
ATOM 688 O O . HIS A 1 85 ? -10.942 -3.428 2.521 1.00 97.00 85 HIS A O 1
ATOM 694 N N . PRO A 1 86 ? -10.700 -5.448 1.551 1.00 95.56 86 PRO A N 1
ATOM 695 C CA . PRO A 1 86 ? -11.769 -5.231 0.588 1.00 95.56 86 PRO A CA 1
ATOM 696 C C . PRO A 1 86 ? -13.110 -5.029 1.296 1.00 95.56 86 PRO A C 1
ATOM 698 O O . PRO A 1 86 ? -13.402 -5.675 2.303 1.00 95.56 86 PRO A O 1
ATOM 701 N N . ALA A 1 87 ? -13.932 -4.144 0.736 1.00 94.38 87 ALA A N 1
ATOM 702 C CA . ALA A 1 87 ? -15.331 -4.064 1.118 1.00 94.38 87 ALA A CA 1
ATOM 703 C C . ALA A 1 87 ? -16.057 -5.356 0.717 1.00 94.38 87 ALA A C 1
ATOM 705 O O . ALA A 1 87 ? -15.732 -5.969 -0.305 1.00 94.38 87 ALA A O 1
ATOM 706 N N . SER A 1 88 ? -17.046 -5.745 1.510 1.00 94.00 88 SER A N 1
ATOM 707 C CA . SER A 1 88 ? -17.951 -6.851 1.208 1.00 94.00 88 SER A CA 1
ATOM 708 C C . SER A 1 88 ? -19.390 -6.355 1.243 1.00 94.00 88 SER A C 1
ATOM 710 O O . SER A 1 88 ? -19.756 -5.574 2.119 1.00 94.00 88 SER A O 1
ATOM 712 N N . SER A 1 89 ? -20.200 -6.817 0.299 1.00 92.56 89 SER A N 1
ATOM 713 C CA . SER A 1 89 ? -21.630 -6.518 0.246 1.00 92.56 89 SER A CA 1
ATOM 714 C C . SER A 1 89 ? -22.411 -7.768 0.634 1.00 92.56 89 SER A C 1
ATOM 716 O O . SER A 1 89 ? -22.219 -8.824 0.030 1.00 92.56 89 SER A O 1
ATOM 718 N N . ASP A 1 90 ? -23.288 -7.631 1.620 1.00 90.31 90 ASP A N 1
ATOM 719 C CA . ASP A 1 90 ? -24.321 -8.607 1.960 1.00 90.31 90 ASP A CA 1
ATOM 720 C C . ASP A 1 90 ? -25.673 -8.136 1.393 1.00 90.31 90 ASP A C 1
ATOM 722 O O . ASP A 1 90 ? -25.779 -7.039 0.844 1.00 90.31 90 ASP A O 1
ATOM 726 N N .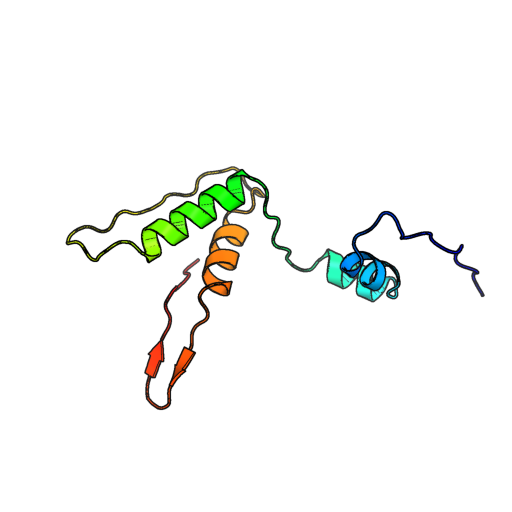 ALA A 1 91 ? -26.724 -8.955 1.522 1.00 88.69 91 ALA A N 1
ATOM 727 C CA . ALA A 1 91 ? -28.044 -8.667 0.946 1.00 88.69 91 ALA A CA 1
ATOM 728 C C . ALA A 1 91 ? -28.634 -7.307 1.378 1.00 88.69 91 ALA A C 1
ATOM 730 O O . ALA A 1 91 ? -29.248 -6.633 0.556 1.00 88.69 91 ALA A O 1
ATOM 731 N N . ASP A 1 92 ? -28.397 -6.898 2.630 1.00 92.44 92 ASP A N 1
ATOM 732 C CA . ASP A 1 92 ? -28.997 -5.697 3.231 1.00 92.44 92 ASP A CA 1
ATOM 733 C C . ASP A 1 92 ? -27.963 -4.697 3.788 1.00 92.44 92 ASP A C 1
ATOM 735 O O . ASP A 1 92 ? -28.338 -3.677 4.368 1.00 92.44 92 ASP A O 1
ATOM 739 N N . GLN A 1 93 ? -26.658 -4.969 3.651 1.00 91.44 93 GLN A N 1
ATOM 740 C CA . GLN A 1 93 ? -25.607 -4.101 4.193 1.00 91.44 93 GLN A CA 1
ATOM 741 C C . GLN A 1 93 ? -24.327 -4.116 3.355 1.00 91.44 93 GLN A C 1
ATOM 743 O O . GLN A 1 93 ? -23.950 -5.129 2.770 1.00 91.44 93 GLN A O 1
ATOM 748 N N . GLU A 1 94 ? -23.600 -3.002 3.386 1.00 92.38 94 GLU A N 1
ATOM 749 C CA . GLU A 1 94 ? -22.211 -2.945 2.938 1.00 92.38 94 GLU A CA 1
ATOM 750 C C . GLU A 1 94 ? -21.285 -2.873 4.148 1.00 92.38 94 GLU A C 1
ATOM 752 O O . GLU A 1 94 ? -21.444 -2.034 5.037 1.00 92.38 94 GLU A O 1
ATOM 757 N N . HIS A 1 95 ? -20.282 -3.740 4.167 1.00 93.88 95 HIS A N 1
ATOM 758 C CA . HIS A 1 95 ? -19.212 -3.711 5.144 1.00 93.88 95 HIS A CA 1
ATOM 759 C C . HIS A 1 95 ? -17.952 -3.139 4.492 1.00 93.88 95 HIS A C 1
ATOM 761 O O . HIS A 1 95 ? -17.302 -3.782 3.666 1.00 93.88 95 HIS A O 1
ATOM 767 N N . ILE A 1 96 ? -17.608 -1.908 4.873 1.00 95.44 96 ILE A N 1
ATOM 768 C CA . ILE A 1 96 ? -16.458 -1.167 4.349 1.00 95.44 96 ILE A CA 1
ATOM 769 C C . ILE A 1 96 ? -15.455 -0.969 5.497 1.00 95.44 96 ILE A C 1
ATOM 771 O O . ILE A 1 96 ? -15.564 0.006 6.241 1.00 95.44 96 ILE A O 1
ATOM 775 N N . PRO A 1 97 ? -14.475 -1.873 5.675 1.00 95.31 97 PRO A N 1
ATOM 776 C CA . PRO A 1 97 ? -13.554 -1.819 6.814 1.00 95.31 97 PRO A CA 1
ATOM 777 C C . PRO A 1 97 ? -12.571 -0.642 6.743 1.00 95.31 97 PRO A C 1
ATOM 779 O O . PRO A 1 97 ? -12.073 -0.189 7.771 1.00 95.31 97 PRO A O 1
ATOM 782 N N . VAL A 1 98 ? -12.273 -0.150 5.535 1.00 96.81 98 VAL A N 1
ATOM 783 C CA . VAL A 1 98 ? -11.351 0.966 5.299 1.00 96.81 98 VAL A CA 1
ATOM 784 C C . VAL A 1 98 ? -11.966 1.930 4.290 1.00 96.81 98 VAL A C 1
ATOM 786 O O . VAL A 1 98 ? -12.086 1.613 3.107 1.00 96.81 98 VAL A O 1
ATOM 789 N N . LEU A 1 99 ? -12.307 3.133 4.751 1.00 95.38 99 LEU A N 1
ATOM 790 C CA . LEU A 1 99 ? -12.754 4.239 3.905 1.00 95.38 99 LEU A CA 1
ATOM 791 C C . LEU A 1 99 ? -11.592 5.209 3.657 1.00 95.38 99 LEU A C 1
ATOM 793 O O . LEU A 1 99 ? -10.917 5.636 4.592 1.00 95.38 99 LEU A O 1
ATOM 797 N N . VAL A 1 100 ? -11.374 5.576 2.394 1.00 95.56 100 VAL A N 1
ATOM 798 C CA . VAL A 1 100 ? -10.347 6.544 1.984 1.00 95.56 100 VAL A CA 1
ATOM 799 C C . VAL A 1 100 ? -11.033 7.782 1.417 1.00 95.56 100 VAL A C 1
ATOM 801 O O . VAL A 1 100 ? -11.876 7.662 0.533 1.00 95.56 100 VAL A O 1
ATOM 804 N N . VAL A 1 101 ? -10.649 8.960 1.910 1.00 93.81 101 VAL A N 1
ATOM 805 C CA . VAL A 1 101 ? -11.153 10.269 1.467 1.00 93.81 101 VAL A CA 1
ATOM 806 C C . VAL A 1 101 ? -9.949 11.125 1.065 1.00 93.81 101 VAL A C 1
ATOM 808 O O . VAL A 1 101 ? -8.970 11.169 1.815 1.00 93.81 101 VAL A O 1
ATOM 811 N N . GLN A 1 102 ? -9.987 11.744 -0.119 1.00 82.44 102 GLN A N 1
ATOM 812 C CA . GLN A 1 102 ? -8.879 12.511 -0.709 1.00 82.44 102 GLN A CA 1
ATOM 813 C C . GLN A 1 102 ? -9.356 13.838 -1.284 1.00 82.44 102 GLN A C 1
ATOM 815 O O . GLN A 1 102 ? -10.493 13.867 -1.802 1.00 82.44 102 GLN A O 1
#

Foldseek 3Di:
DDPDDPDDPVVDDPVVVVLVPDPPVSNVVVVPDDDDDPDPVLVVLLVVVVCQLPDDDDPDRDDDDDDDDPPPCPVVSLVVSQVVQDWDDDPPDIRRSDDDDD

Organism: Salmonella enterica (NCBI:txid28901)

Sequence (102 aa):
MDEYPIIDLSHLLPAAQGLARLPADERIQRLRADRWIGYPRAVEALNRLEALYAWPNKQRMPNLLLVGPTNNGKSMIVEKFRRTHPASSDADQEHIPVLVVQ

InterPro domains:
  IPR008868 Bacterial TniB [PF05621] (27-102)
  IPR027417 P-loop containing nucleoside triphosphate hydrolase [G3DSA:3.40.50.300] (23-98)
  IPR027417 P-loop containing nucleoside triphosphate hydrolase [SSF52540] (21-83)